Protein AF-A0A952EAA8-F1 (afdb_monomer_lite)

Sequence (149 aa):
MIDLTEEYLTTEPEELAKKLSEKEMSTQLRKFYDDFKVLERRLDTLPDKGQERETIFRTGILPLIKFSKSKVAYHYARALFPQIFKTEIDRQIDRVKTEKDFRNFMLYYQALIGFYKYYRTMKEAEQKSHRGRQHRYDNTHGYSRGGRR

Foldseek 3Di:
DDDQDPCLLAVVLLVLLLVFLVDDCLVVLVVLLVQLVVLVVVLVPDPPDDPVSFVCCQPPRLVSLLCVLVVLVVCVVVVSGDPSVSVVSNVLSVQDDGPVSSVSSSSSSVSNSVSNVVNNVVVVVVVVVVVVVVVVVVVVPPPPDDDDD

Secondary structure (DSSP, 8-state):
-----HHHHTHHHHHHHHHHTTS--HHHHHHHHHHHHHHHHHHHTS-SSSHHHHHHIIIIIHHHHHHHHHHHHHHHHTTSS-HHHHHHHHHHHHH--SHHHHHHHHHHHHHHHHHHHHHHHHHHHHHHHHHHHHHHHHHHHS--S----

Structure (mmCIF, N/CA/C/O backbone):
data_AF-A0A952EAA8-F1
#
_entry.id   AF-A0A952EAA8-F1
#
loop_
_atom_site.group_PDB
_atom_site.id
_atom_site.type_symbol
_atom_site.label_atom_id
_atom_site.label_alt_id
_atom_site.label_comp_id
_atom_site.label_asym_id
_atom_site.label_entity_id
_atom_site.label_seq_id
_atom_site.pdbx_PDB_ins_code
_atom_site.Cartn_x
_atom_site.Cartn_y
_atom_site.Cartn_z
_atom_site.occupancy
_atom_site.B_iso_or_equiv
_atom_site.auth_seq_id
_atom_site.auth_comp_id
_atom_site.auth_asym_id
_atom_site.auth_atom_id
_atom_site.pdbx_PDB_model_num
ATOM 1 N N . MET A 1 1 ? -9.304 -10.158 6.154 1.00 78.69 1 MET A N 1
ATOM 2 C CA . MET A 1 1 ? -8.170 -10.098 7.082 1.00 78.69 1 MET A CA 1
ATOM 3 C C . MET A 1 1 ? -6.930 -10.350 6.251 1.00 78.69 1 MET A C 1
ATOM 5 O O . MET A 1 1 ? -7.024 -11.067 5.254 1.00 78.69 1 MET A O 1
ATOM 9 N N . ILE A 1 2 ? -5.841 -9.666 6.558 1.00 90.56 2 ILE A N 1
ATOM 10 C CA . ILE A 1 2 ? -4.552 -9.838 5.902 1.00 90.56 2 ILE A CA 1
ATOM 11 C C . ILE A 1 2 ? -3.711 -10.687 6.842 1.00 90.56 2 ILE A C 1
ATOM 13 O O . ILE A 1 2 ? -3.254 -10.203 7.878 1.00 90.56 2 ILE A O 1
ATOM 17 N N . ASP A 1 3 ? -3.527 -11.949 6.481 1.00 90.12 3 ASP A N 1
ATOM 18 C CA . ASP A 1 3 ? -2.655 -12.850 7.218 1.00 90.12 3 ASP A CA 1
ATOM 19 C C . ASP A 1 3 ? -1.209 -12.621 6.794 1.00 90.12 3 ASP A C 1
ATOM 21 O O . ASP A 1 3 ? -0.904 -12.479 5.610 1.00 90.12 3 ASP A O 1
ATOM 25 N N . LEU A 1 4 ? -0.323 -12.531 7.784 1.00 92.62 4 LEU A N 1
ATOM 26 C CA . LEU A 1 4 ? 1.097 -12.334 7.543 1.00 92.62 4 LEU A CA 1
ATOM 27 C C . LEU A 1 4 ? 1.724 -13.691 7.226 1.00 92.62 4 LEU A C 1
ATOM 29 O O . LEU A 1 4 ? 2.056 -14.447 8.137 1.00 92.62 4 LEU A O 1
ATOM 33 N N . THR A 1 5 ? 1.841 -14.002 5.941 1.00 94.81 5 THR A N 1
ATOM 34 C CA . THR A 1 5 ? 2.532 -15.194 5.441 1.00 94.81 5 THR A CA 1
ATOM 35 C C . THR A 1 5 ? 3.814 -14.793 4.722 1.00 94.81 5 THR A C 1
ATOM 37 O O . THR A 1 5 ? 3.973 -13.645 4.301 1.00 94.81 5 THR A O 1
ATOM 40 N N . GLU A 1 6 ? 4.736 -15.742 4.577 1.00 93.25 6 GLU A N 1
ATOM 41 C CA . GLU A 1 6 ? 5.950 -15.539 3.785 1.00 93.25 6 GLU A CA 1
ATOM 42 C C . GLU A 1 6 ? 5.600 -15.131 2.350 1.00 93.25 6 GLU A C 1
ATOM 44 O O . GLU A 1 6 ? 6.057 -14.092 1.887 1.00 93.25 6 GLU A O 1
ATOM 49 N N . GLU A 1 7 ? 4.703 -15.878 1.702 1.00 94.56 7 GLU A N 1
ATOM 50 C CA . GLU A 1 7 ? 4.238 -15.623 0.333 1.00 94.56 7 GLU A CA 1
ATOM 51 C C . GLU A 1 7 ? 3.681 -14.203 0.148 1.00 94.56 7 GLU A C 1
ATOM 53 O O . GLU A 1 7 ? 3.972 -13.533 -0.847 1.00 94.56 7 GLU A O 1
ATOM 58 N N . TYR A 1 8 ? 2.931 -13.709 1.136 1.00 94.81 8 TYR A N 1
ATOM 59 C CA . TYR A 1 8 ? 2.373 -12.362 1.110 1.00 94.81 8 TYR A CA 1
ATOM 60 C C . TYR A 1 8 ? 3.462 -11.280 1.185 1.00 94.81 8 TYR A C 1
ATOM 62 O O . TYR A 1 8 ? 3.290 -10.202 0.626 1.00 94.81 8 TYR A O 1
ATOM 70 N N . LEU A 1 9 ? 4.596 -11.535 1.842 1.00 94.75 9 LEU A N 1
ATOM 71 C CA . LEU A 1 9 ? 5.696 -10.568 1.940 1.00 94.75 9 LEU A CA 1
ATOM 72 C C . LEU A 1 9 ? 6.769 -10.728 0.859 1.00 94.75 9 LEU A C 1
ATOM 74 O O . LEU A 1 9 ? 7.559 -9.804 0.661 1.00 94.75 9 LEU A O 1
ATOM 78 N N . THR A 1 10 ? 6.815 -11.866 0.168 1.00 94.62 10 THR A N 1
ATOM 79 C CA . THR A 1 10 ? 7.849 -12.175 -0.826 1.00 94.62 10 THR A CA 1
ATOM 80 C C . THR A 1 10 ? 7.253 -12.290 -2.227 1.00 94.62 10 THR A C 1
ATOM 82 O O . THR A 1 10 ? 7.378 -11.361 -3.023 1.00 94.62 10 THR A O 1
ATOM 85 N N . THR A 1 11 ? 6.556 -13.384 -2.523 1.00 95.56 11 THR A N 1
ATOM 86 C CA . THR A 1 11 ? 6.113 -13.753 -3.872 1.00 95.56 11 THR A CA 1
ATOM 87 C C . THR A 1 11 ? 5.084 -12.784 -4.452 1.00 95.56 11 THR A C 1
ATOM 89 O O . THR A 1 11 ? 5.256 -12.308 -5.574 1.00 95.56 11 THR A O 1
ATOM 92 N N . GLU A 1 12 ? 4.028 -12.446 -3.703 1.00 95.19 12 GLU A N 1
ATOM 93 C CA . GLU A 1 12 ? 2.979 -11.539 -4.193 1.00 95.19 12 GLU A CA 1
ATOM 94 C C . GLU A 1 12 ? 3.518 -10.148 -4.606 1.00 95.19 12 GLU A C 1
ATOM 96 O O . GLU A 1 12 ? 3.252 -9.713 -5.737 1.00 95.19 12 GLU A O 1
ATOM 101 N N . PRO A 1 13 ? 4.260 -9.415 -3.745 1.00 96.62 13 PRO A N 1
ATOM 102 C CA . PRO A 1 13 ? 4.783 -8.100 -4.108 1.00 96.62 13 PRO A CA 1
ATOM 103 C C . PRO A 1 13 ? 5.867 -8.176 -5.188 1.00 96.62 13 PRO A C 1
ATOM 105 O O . PRO A 1 13 ? 5.976 -7.251 -5.996 1.00 96.62 13 PRO A O 1
ATOM 108 N N . GLU A 1 14 ? 6.645 -9.260 -5.247 1.00 97.38 14 GLU A N 1
ATOM 109 C CA . GLU A 1 14 ? 7.660 -9.462 -6.280 1.00 97.38 14 GLU A CA 1
ATOM 110 C C . GLU A 1 14 ? 7.037 -9.627 -7.675 1.00 97.38 14 GLU A C 1
ATOM 112 O O . GLU A 1 14 ? 7.441 -8.953 -8.627 1.00 97.38 14 GLU A O 1
ATOM 117 N N . GLU A 1 15 ? 6.016 -10.474 -7.804 1.00 96.19 15 GLU A N 1
ATOM 118 C CA . GLU A 1 15 ? 5.321 -10.701 -9.075 1.00 96.19 15 GLU A CA 1
ATOM 119 C C . GLU A 1 15 ? 4.620 -9.439 -9.583 1.00 96.19 15 GLU A C 1
ATOM 121 O O . GLU A 1 15 ? 4.627 -9.141 -10.785 1.00 96.19 15 GLU A O 1
ATOM 126 N N . LEU A 1 16 ? 4.053 -8.642 -8.674 1.00 96.06 16 LEU A N 1
ATOM 127 C CA . LEU A 1 16 ? 3.528 -7.331 -9.031 1.00 96.06 16 LEU A CA 1
ATOM 128 C C . LEU A 1 16 ? 4.658 -6.395 -9.484 1.00 96.06 16 LEU A C 1
ATOM 130 O O . LEU A 1 16 ? 4.555 -5.783 -10.548 1.00 96.06 16 LEU A O 1
ATOM 134 N N . ALA A 1 17 ? 5.750 -6.303 -8.722 1.00 96.06 17 ALA A N 1
ATOM 135 C CA . ALA A 1 17 ? 6.896 -5.452 -9.036 1.00 96.06 17 ALA A CA 1
ATOM 136 C C . ALA A 1 17 ? 7.494 -5.739 -10.420 1.00 96.06 17 ALA A C 1
ATOM 138 O O . ALA A 1 17 ? 7.756 -4.795 -11.175 1.00 96.06 17 ALA A O 1
ATOM 139 N N . LYS A 1 18 ? 7.657 -7.018 -10.786 1.00 95.31 18 LYS A N 1
ATOM 140 C CA . LYS A 1 18 ? 8.113 -7.440 -12.121 1.00 95.31 18 LYS A CA 1
ATOM 141 C C . LYS A 1 18 ? 7.253 -6.815 -13.215 1.00 95.31 18 LYS A C 1
ATOM 143 O O . LYS A 1 18 ? 7.787 -6.162 -14.112 1.00 95.31 18 LYS A O 1
ATOM 148 N N . LYS A 1 19 ? 5.926 -6.928 -13.094 1.00 94.06 19 LYS A N 1
ATOM 149 C CA . LYS A 1 19 ? 4.958 -6.386 -14.065 1.00 94.06 19 LYS A CA 1
ATOM 150 C C . LYS A 1 19 ? 4.970 -4.856 -14.114 1.00 94.06 19 LYS A C 1
ATOM 152 O O . LYS A 1 19 ? 4.784 -4.273 -15.178 1.00 94.06 19 LYS A O 1
ATOM 157 N N . LEU A 1 20 ? 5.204 -4.193 -12.981 1.00 93.25 20 LEU A N 1
ATOM 158 C CA . LEU A 1 20 ? 5.254 -2.728 -12.906 1.00 93.25 20 LEU A CA 1
ATOM 159 C C . LEU A 1 20 ? 6.558 -2.132 -13.444 1.00 93.25 20 LEU A C 1
ATOM 161 O O . LEU A 1 20 ? 6.545 -1.005 -13.932 1.00 93.25 20 LEU A O 1
ATOM 165 N N . SER A 1 21 ? 7.665 -2.877 -13.391 1.00 91.62 21 SER A N 1
ATOM 166 C CA . SER A 1 21 ? 9.007 -2.394 -13.756 1.00 91.62 21 SER A CA 1
ATOM 167 C C . SER A 1 21 ? 9.153 -1.912 -15.211 1.00 91.62 21 SER A C 1
ATOM 169 O O . SER A 1 21 ? 10.133 -1.237 -15.540 1.00 91.62 21 SER A O 1
ATOM 171 N N . GLU A 1 22 ? 8.183 -2.225 -16.081 1.00 88.50 22 GLU A N 1
ATOM 172 C CA . GLU A 1 22 ? 8.113 -1.714 -17.458 1.00 88.50 22 GLU A CA 1
ATOM 173 C C . GLU A 1 22 ? 7.983 -0.189 -17.521 1.00 88.50 22 GLU A C 1
ATOM 175 O O . GLU A 1 22 ? 8.526 0.448 -18.426 1.00 88.50 22 GLU A O 1
ATOM 180 N N . LYS A 1 23 ? 7.290 0.417 -16.551 1.00 86.69 23 LYS A N 1
ATOM 181 C CA . LYS A 1 23 ? 6.997 1.850 -16.535 1.00 86.69 23 LYS A CA 1
ATOM 182 C C . LYS A 1 23 ? 7.647 2.517 -15.335 1.00 86.69 23 LYS A C 1
ATOM 184 O O . LYS A 1 23 ? 7.663 1.968 -14.241 1.00 86.69 23 LYS A O 1
ATOM 189 N N . GLU A 1 24 ? 8.132 3.740 -15.532 1.00 89.44 24 GLU A N 1
ATOM 190 C CA . GLU A 1 24 ? 8.714 4.507 -14.437 1.00 89.44 24 GLU A CA 1
ATOM 191 C C . GLU A 1 24 ? 7.634 4.990 -13.462 1.00 89.44 24 GLU A C 1
ATOM 193 O O . GLU A 1 24 ? 6.779 5.813 -13.790 1.00 89.44 24 GLU A O 1
ATOM 198 N N . MET A 1 25 ? 7.685 4.452 -12.248 1.00 89.25 25 MET A N 1
ATOM 199 C CA . MET A 1 25 ? 6.713 4.668 -11.182 1.00 89.25 25 MET A CA 1
ATOM 200 C C . MET A 1 25 ? 7.350 4.992 -9.825 1.00 89.25 25 MET A C 1
ATOM 202 O O . MET A 1 25 ? 6.610 5.170 -8.858 1.00 89.25 25 MET A O 1
ATOM 206 N N . SER A 1 26 ? 8.681 5.123 -9.719 1.00 89.94 26 SER A N 1
ATOM 207 C CA . SER A 1 26 ? 9.376 5.258 -8.423 1.00 89.94 26 SER A CA 1
ATOM 208 C C . SER A 1 26 ? 8.805 6.385 -7.557 1.00 89.94 26 SER A C 1
ATOM 210 O O . SER A 1 26 ? 8.534 6.199 -6.370 1.00 89.94 26 SER A O 1
ATOM 212 N N . THR A 1 27 ? 8.584 7.557 -8.157 1.00 90.69 27 THR A N 1
ATOM 213 C CA . THR A 1 27 ? 8.044 8.733 -7.459 1.00 90.69 27 THR A CA 1
ATOM 214 C C . THR A 1 27 ? 6.602 8.517 -7.008 1.00 90.69 27 THR A C 1
ATOM 216 O O . THR A 1 27 ? 6.236 8.929 -5.911 1.00 90.69 27 THR A O 1
ATOM 219 N N . GLN A 1 28 ? 5.785 7.849 -7.828 1.00 90.56 28 GLN A N 1
ATOM 220 C CA . GLN A 1 28 ? 4.381 7.593 -7.502 1.00 90.56 28 GLN A CA 1
ATOM 221 C C . GLN A 1 28 ? 4.269 6.575 -6.364 1.00 90.56 28 GLN A C 1
ATOM 223 O O . GLN A 1 28 ? 3.571 6.836 -5.388 1.00 90.56 28 GLN A O 1
ATOM 228 N N . LEU A 1 29 ? 5.009 5.462 -6.449 1.00 92.94 29 LEU A N 1
ATOM 229 C CA . LEU A 1 29 ? 5.022 4.421 -5.419 1.00 92.94 29 LEU A CA 1
ATOM 230 C C . LEU A 1 29 ? 5.422 4.984 -4.055 1.00 92.94 29 LEU A C 1
ATOM 232 O O . LEU A 1 29 ? 4.734 4.718 -3.071 1.00 92.94 29 LEU A O 1
ATOM 236 N N . ARG A 1 30 ? 6.482 5.803 -4.019 1.00 93.00 30 ARG A N 1
ATOM 237 C CA . ARG A 1 30 ? 6.938 6.471 -2.796 1.00 93.00 30 ARG A CA 1
ATOM 238 C C . ARG A 1 30 ? 5.887 7.428 -2.245 1.00 93.00 30 ARG A C 1
ATOM 240 O O . ARG A 1 30 ? 5.561 7.335 -1.073 1.00 93.00 30 ARG A O 1
ATOM 247 N N . LYS A 1 31 ? 5.308 8.288 -3.088 1.00 91.88 31 LYS A N 1
ATOM 248 C CA . LYS A 1 31 ? 4.293 9.260 -2.657 1.00 91.88 31 LYS A CA 1
ATOM 249 C C . LYS A 1 31 ? 3.097 8.585 -1.974 1.00 91.88 31 LYS A C 1
ATOM 251 O O . LYS A 1 31 ? 2.658 9.038 -0.925 1.00 91.88 31 LYS A O 1
ATOM 256 N N . PHE A 1 32 ? 2.577 7.501 -2.552 1.00 93.31 32 PHE A N 1
ATOM 257 C CA . PHE A 1 32 ? 1.475 6.749 -1.941 1.00 93.31 32 PHE A CA 1
ATOM 258 C C . PHE A 1 32 ? 1.888 6.064 -0.636 1.00 93.31 32 PHE A C 1
ATOM 260 O O . PHE A 1 32 ? 1.125 6.078 0.325 1.00 93.31 32 PHE A O 1
ATOM 267 N N . TYR A 1 33 ? 3.093 5.497 -0.580 1.00 96.00 33 TYR A N 1
ATOM 268 C CA . TYR A 1 33 ? 3.611 4.911 0.653 1.00 96.00 33 TYR A CA 1
ATOM 269 C C . TYR A 1 33 ? 3.756 5.946 1.769 1.00 96.00 33 TYR A C 1
ATOM 271 O O . TYR A 1 33 ? 3.345 5.680 2.894 1.00 96.00 33 TYR A O 1
ATOM 279 N N . ASP A 1 34 ? 4.271 7.135 1.457 1.00 96.00 34 ASP A N 1
ATOM 280 C CA . ASP A 1 34 ? 4.415 8.226 2.420 1.00 96.00 34 ASP A CA 1
ATOM 281 C C . ASP A 1 34 ? 3.049 8.668 2.969 1.00 96.00 34 ASP A C 1
ATOM 283 O O . ASP A 1 34 ? 2.908 8.851 4.180 1.00 96.00 34 ASP A O 1
ATOM 287 N N . ASP A 1 35 ? 2.019 8.744 2.117 1.00 95.12 35 ASP A N 1
ATOM 288 C CA . ASP A 1 35 ? 0.637 9.013 2.538 1.00 95.12 35 ASP A CA 1
ATOM 289 C C . ASP A 1 35 ? 0.142 7.974 3.565 1.00 95.12 35 ASP A C 1
ATOM 291 O O . ASP A 1 35 ? -0.430 8.341 4.595 1.00 95.12 35 ASP A O 1
ATOM 295 N N . PHE A 1 36 ? 0.384 6.678 3.332 1.00 96.88 36 PHE A N 1
ATOM 296 C CA . PHE A 1 36 ? 0.040 5.638 4.309 1.00 96.88 36 PHE A CA 1
ATOM 297 C C . PHE A 1 36 ? 0.927 5.697 5.557 1.00 96.88 36 PHE A C 1
ATOM 299 O O . PHE A 1 36 ? 0.441 5.485 6.667 1.00 96.88 36 PHE A O 1
ATOM 306 N N . LYS A 1 37 ? 2.206 6.057 5.414 1.00 96.81 37 LYS A N 1
ATOM 307 C CA . LYS A 1 37 ? 3.142 6.177 6.536 1.00 96.81 37 LYS A CA 1
ATOM 308 C C . LYS A 1 37 ? 2.743 7.291 7.499 1.00 96.81 37 LYS A C 1
ATOM 310 O O . LYS A 1 37 ? 2.942 7.152 8.702 1.00 96.81 37 LYS A O 1
ATOM 315 N N . VAL A 1 38 ? 2.141 8.374 7.006 1.00 96.94 38 VAL A N 1
ATOM 316 C CA . VAL A 1 38 ? 1.548 9.418 7.861 1.00 96.94 38 VAL A CA 1
ATOM 317 C C . VAL A 1 38 ? 0.412 8.850 8.717 1.00 96.94 38 VAL A C 1
ATOM 319 O O . VAL A 1 38 ? 0.348 9.135 9.913 1.00 96.94 38 VAL A O 1
ATOM 322 N N . LEU A 1 39 ? -0.456 8.013 8.139 1.00 96.19 39 LEU A N 1
ATOM 323 C CA . LEU A 1 39 ? -1.536 7.352 8.880 1.00 96.19 39 LEU A CA 1
ATOM 324 C C . LEU A 1 39 ? -0.992 6.352 9.906 1.00 96.19 39 LEU A C 1
ATOM 326 O O . LEU A 1 39 ? -1.501 6.283 11.022 1.00 96.19 39 LEU A O 1
ATOM 330 N N . GLU A 1 40 ? 0.067 5.624 9.553 1.00 95.81 40 GLU A N 1
ATOM 331 C CA . GLU A 1 40 ? 0.749 4.713 10.471 1.00 95.81 40 GLU A CA 1
ATOM 332 C C . GLU A 1 40 ? 1.394 5.457 11.647 1.00 95.81 40 GLU A C 1
ATOM 334 O O . GLU A 1 40 ? 1.198 5.076 12.795 1.00 95.81 40 GLU A O 1
ATOM 339 N N . ARG A 1 41 ? 2.069 6.584 11.402 1.00 95.06 41 ARG A N 1
ATOM 340 C CA . ARG A 1 41 ? 2.619 7.417 12.484 1.00 95.06 41 ARG A CA 1
ATOM 341 C C . ARG A 1 41 ? 1.528 7.948 13.408 1.00 95.06 41 ARG A C 1
ATOM 343 O O . ARG A 1 41 ? 1.706 7.977 14.617 1.00 95.06 41 ARG A O 1
ATOM 350 N N . ARG A 1 42 ? 0.377 8.348 12.858 1.00 93.19 42 ARG A N 1
ATOM 351 C CA . ARG A 1 42 ? -0.775 8.776 13.667 1.00 93.19 42 ARG A CA 1
ATOM 352 C C . ARG A 1 42 ? -1.293 7.641 14.554 1.00 93.19 42 ARG A C 1
ATOM 354 O O . ARG A 1 42 ? -1.690 7.887 15.686 1.00 93.19 42 ARG A O 1
ATOM 361 N N . LEU A 1 43 ? -1.264 6.409 14.063 1.00 92.19 43 LEU A N 1
ATOM 362 C CA . LEU A 1 43 ? -1.611 5.225 14.842 1.00 92.19 43 LEU A CA 1
ATOM 363 C C . LEU A 1 43 ? -0.586 4.945 15.959 1.00 92.19 43 LEU A C 1
ATOM 365 O O . LEU A 1 43 ? -0.979 4.552 17.055 1.00 92.19 43 LEU A O 1
ATOM 369 N N . ASP A 1 44 ? 0.703 5.184 15.707 1.00 90.88 44 ASP A N 1
ATOM 370 C CA . ASP A 1 44 ? 1.772 5.056 16.711 1.00 90.88 44 ASP A CA 1
ATOM 371 C C . ASP A 1 44 ? 1.629 6.063 17.865 1.00 90.88 44 ASP A C 1
ATOM 373 O O . ASP A 1 44 ? 2.072 5.785 18.972 1.00 90.88 44 ASP A O 1
ATOM 377 N N . THR A 1 45 ? 0.983 7.214 17.638 1.00 90.81 45 THR A N 1
ATOM 378 C CA . THR A 1 45 ? 0.730 8.212 18.700 1.00 90.81 45 THR A CA 1
ATOM 379 C C . THR A 1 45 ? -0.445 7.882 19.622 1.00 90.81 45 THR A C 1
ATOM 381 O O . THR A 1 45 ? -0.669 8.595 20.599 1.00 90.81 45 THR A O 1
ATOM 384 N N . LEU A 1 46 ? -1.228 6.844 19.313 1.00 88.00 46 LEU A N 1
ATOM 385 C CA . LEU A 1 46 ? -2.359 6.440 20.148 1.00 88.00 46 LEU A 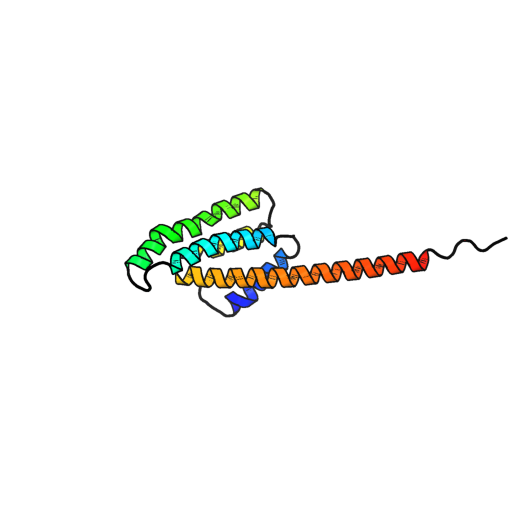CA 1
ATOM 386 C C . LEU A 1 46 ? -1.881 5.645 21.373 1.00 88.00 46 LEU A C 1
ATOM 388 O O . LEU A 1 46 ? -0.858 4.967 21.277 1.00 88.00 46 LEU A O 1
ATOM 392 N N . PRO A 1 47 ? -2.650 5.636 22.482 1.00 85.25 47 PRO A N 1
ATOM 393 C CA . PRO A 1 47 ? -2.356 4.801 23.646 1.00 85.25 47 PRO A CA 1
ATOM 394 C C . PRO A 1 47 ? -2.117 3.337 23.260 1.00 85.25 47 PRO A C 1
ATOM 396 O O . PRO A 1 47 ? -2.766 2.821 22.343 1.00 85.25 47 PRO A O 1
ATOM 399 N N . ASP A 1 48 ? -1.206 2.662 23.964 1.00 75.50 48 ASP A N 1
ATOM 400 C CA . ASP A 1 48 ? -0.683 1.349 23.562 1.00 75.50 48 ASP A CA 1
ATOM 401 C C . ASP A 1 48 ? -1.772 0.289 23.368 1.00 75.50 48 ASP A C 1
ATOM 403 O O . ASP A 1 48 ? -1.681 -0.531 22.453 1.00 75.50 48 ASP A O 1
ATOM 407 N N . LYS A 1 49 ? -2.810 0.280 24.217 1.00 76.38 49 LYS A N 1
ATOM 408 C CA . LYS A 1 49 ? -3.893 -0.714 24.174 1.00 76.38 49 LYS A CA 1
ATOM 409 C C . LYS A 1 49 ? -5.198 -0.139 24.715 1.00 76.38 49 LYS A C 1
ATOM 411 O O . LYS A 1 49 ? -5.191 0.705 25.603 1.00 76.38 49 LYS A O 1
ATOM 416 N N . GLY A 1 50 ? -6.318 -0.655 24.213 1.00 82.12 50 GLY A N 1
ATOM 417 C CA . GLY A 1 50 ? -7.647 -0.383 24.757 1.00 82.12 50 GLY A CA 1
ATOM 418 C C . GLY A 1 50 ? -8.723 -0.232 23.688 1.00 82.12 50 GLY A C 1
ATOM 419 O O . GLY A 1 50 ? -8.441 -0.049 22.504 1.00 82.12 50 GLY A O 1
ATOM 420 N N . GLN A 1 51 ? -9.977 -0.275 24.132 1.00 83.81 51 GLN A N 1
ATOM 421 C CA . GLN A 1 51 ? -11.155 -0.125 23.274 1.00 83.81 51 GLN A CA 1
ATOM 422 C C . GLN A 1 51 ? -11.230 1.265 22.617 1.00 83.81 51 GLN A C 1
ATOM 424 O O . GLN A 1 51 ? -11.773 1.422 21.522 1.00 83.81 51 GLN A O 1
ATOM 429 N N . GLU A 1 52 ? -10.617 2.267 23.248 1.00 86.62 52 GLU A N 1
ATOM 430 C CA . GLU A 1 52 ? -10.439 3.607 22.692 1.00 86.62 52 GLU A CA 1
ATOM 431 C C . GLU A 1 52 ? -9.535 3.598 21.448 1.00 86.62 52 GLU A C 1
ATOM 433 O O . GLU A 1 52 ? -9.913 4.157 20.419 1.00 86.62 52 GLU A O 1
ATOM 438 N N . ARG A 1 53 ? -8.398 2.885 21.485 1.00 90.00 53 ARG A N 1
ATOM 439 C CA . ARG A 1 53 ? -7.477 2.748 20.341 1.00 90.00 53 ARG A CA 1
ATOM 440 C C . ARG A 1 53 ? -8.180 2.131 19.133 1.00 90.00 53 ARG A C 1
ATOM 442 O O . ARG A 1 53 ? -8.101 2.666 18.028 1.00 90.00 53 ARG A O 1
ATOM 449 N N . GLU A 1 54 ? -8.904 1.034 19.349 1.00 89.94 54 GLU A N 1
ATOM 450 C CA . GLU A 1 54 ? -9.673 0.370 18.292 1.00 89.94 54 GLU A CA 1
ATOM 451 C C . GLU A 1 54 ? -10.765 1.289 17.727 1.00 89.94 54 GLU A C 1
ATOM 453 O O . GLU A 1 54 ? -10.956 1.365 16.510 1.00 89.94 54 GLU A O 1
ATOM 458 N N . THR A 1 55 ? -11.445 2.039 18.597 1.00 92.00 55 THR A N 1
ATOM 459 C CA . THR A 1 55 ? -12.470 3.004 18.188 1.00 92.00 55 THR A CA 1
ATOM 460 C C . THR A 1 55 ? -11.871 4.107 17.321 1.00 92.00 55 THR A C 1
ATOM 462 O O . THR A 1 55 ? -12.384 4.346 16.229 1.00 92.00 55 THR A O 1
ATOM 465 N N . ILE A 1 56 ? -10.762 4.722 17.744 1.00 92.12 56 ILE A N 1
ATOM 466 C CA . ILE A 1 56 ? -10.066 5.770 16.982 1.00 92.12 56 ILE A CA 1
ATOM 467 C C . ILE A 1 56 ? -9.560 5.230 15.642 1.00 92.12 56 ILE A C 1
ATOM 469 O O . ILE A 1 56 ? -9.699 5.900 14.615 1.00 92.12 56 ILE A O 1
ATOM 473 N N . PHE A 1 57 ? -9.008 4.014 15.613 1.00 94.62 57 PHE A N 1
ATOM 474 C CA . PHE A 1 57 ? -8.621 3.383 14.356 1.00 94.62 57 PHE A CA 1
ATOM 475 C C . PHE A 1 57 ? -9.833 3.246 13.427 1.00 94.62 57 PHE A C 1
ATOM 477 O O . PHE A 1 57 ? -9.787 3.715 12.290 1.00 94.62 57 PHE A O 1
ATOM 484 N N . ARG A 1 58 ? -10.937 2.668 13.913 1.00 95.12 58 ARG A N 1
ATOM 485 C CA . ARG A 1 58 ? -12.132 2.385 13.108 1.00 95.12 58 ARG A CA 1
ATOM 486 C C . ARG A 1 58 ? -12.830 3.646 12.598 1.00 95.12 58 ARG A C 1
ATOM 488 O O . ARG A 1 58 ? -13.306 3.639 11.467 1.00 95.12 58 ARG A O 1
ATOM 495 N N . THR A 1 59 ? -12.918 4.702 13.405 1.00 94.19 59 THR A N 1
ATOM 496 C CA . THR A 1 59 ? -13.664 5.926 13.052 1.00 94.19 59 THR A CA 1
ATOM 497 C C . THR A 1 59 ? -12.788 7.019 12.444 1.00 94.19 59 THR A C 1
ATOM 499 O O . THR A 1 59 ? -13.296 7.843 11.688 1.00 94.19 59 THR A O 1
ATOM 502 N N . GLY A 1 60 ? -11.484 7.031 12.732 1.00 93.44 60 GLY A N 1
ATOM 503 C CA . GLY A 1 60 ? -10.576 8.108 12.334 1.00 93.44 60 GLY A CA 1
ATOM 504 C C . GLY A 1 60 ? -9.522 7.720 11.300 1.00 93.44 60 GLY A C 1
ATOM 505 O O . GLY A 1 60 ? -9.207 8.530 10.431 1.00 93.44 60 GLY A O 1
ATOM 506 N N . ILE A 1 61 ? -8.963 6.507 11.366 1.00 95.75 61 ILE A N 1
ATOM 507 C CA . ILE A 1 61 ? -7.837 6.093 10.506 1.00 95.75 61 ILE A CA 1
ATOM 508 C C . ILE A 1 61 ? -8.313 5.218 9.346 1.00 95.75 61 ILE A C 1
ATOM 510 O O . ILE A 1 61 ? -7.978 5.487 8.193 1.00 95.75 61 ILE A O 1
ATOM 514 N N . LEU A 1 62 ? -9.133 4.204 9.621 1.00 96.88 62 LEU A N 1
ATOM 515 C CA . LEU A 1 62 ? -9.647 3.276 8.618 1.00 96.88 62 LEU A CA 1
ATOM 516 C C . LEU A 1 62 ? -10.385 3.992 7.471 1.00 96.88 62 LEU A C 1
ATOM 518 O O . LEU A 1 62 ? -10.092 3.671 6.318 1.00 96.88 62 LEU A O 1
ATOM 522 N N . PRO A 1 63 ? -11.253 4.999 7.709 1.00 97.56 63 PRO A N 1
ATOM 523 C CA . PRO A 1 63 ? -11.880 5.741 6.618 1.00 97.56 63 PRO A CA 1
ATOM 524 C C . PRO A 1 63 ? -10.864 6.475 5.739 1.00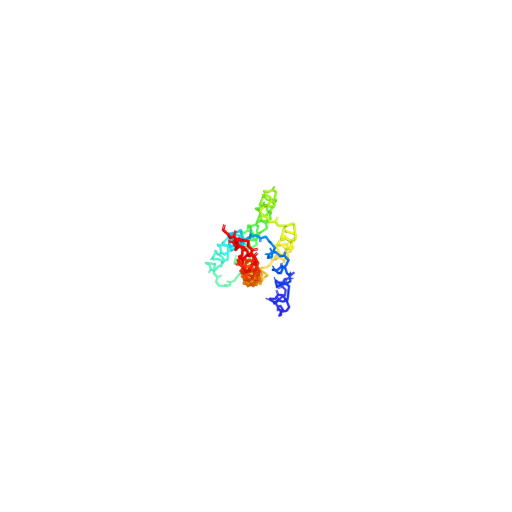 97.56 63 PRO A C 1
ATOM 526 O O . PRO A 1 63 ? -11.036 6.513 4.525 1.00 97.56 63 PRO A O 1
ATOM 529 N N . LEU A 1 64 ? -9.777 6.999 6.319 1.00 97.38 64 LEU A N 1
ATOM 530 C CA . LEU A 1 64 ? -8.709 7.664 5.565 1.00 97.38 64 LEU A CA 1
ATOM 531 C C . LEU A 1 64 ? -7.907 6.671 4.716 1.00 97.38 64 LEU A C 1
ATOM 533 O O . LEU A 1 64 ? -7.573 6.980 3.575 1.00 97.38 64 LEU A O 1
ATOM 537 N N . ILE A 1 65 ? -7.666 5.459 5.229 1.00 96.88 65 ILE A N 1
ATOM 538 C CA . ILE A 1 65 ? -7.058 4.369 4.452 1.00 96.88 65 ILE A CA 1
ATOM 539 C C . ILE A 1 65 ? -7.953 4.021 3.254 1.00 96.88 65 ILE A C 1
ATOM 541 O O . ILE A 1 65 ? -7.468 3.944 2.127 1.00 96.88 65 ILE A O 1
ATOM 545 N N . LYS A 1 66 ? -9.268 3.859 3.467 1.00 97.19 66 LYS A N 1
ATOM 546 C CA . LYS A 1 66 ? -10.226 3.591 2.378 1.00 97.19 66 LYS A CA 1
ATOM 547 C C . LYS A 1 66 ? -10.313 4.757 1.393 1.00 97.19 66 LYS A C 1
ATOM 549 O O . LYS A 1 66 ? -10.385 4.539 0.185 1.00 97.19 66 LYS A O 1
ATOM 554 N N . PHE A 1 67 ? -10.252 5.990 1.890 1.00 96.31 67 PHE A N 1
ATOM 555 C CA . PHE A 1 67 ? -10.269 7.198 1.072 1.00 96.31 67 PHE A CA 1
ATOM 556 C C . PHE A 1 67 ? -9.085 7.265 0.101 1.00 96.31 67 PHE A C 1
ATOM 558 O O . PHE A 1 67 ? -9.243 7.813 -0.992 1.00 96.31 67 PHE A O 1
ATOM 565 N N . SER A 1 68 ? -7.937 6.652 0.416 1.00 95.69 68 SER A N 1
ATOM 566 C CA . SER A 1 68 ? -6.792 6.577 -0.502 1.00 95.69 68 SER A CA 1
ATOM 567 C C . SER A 1 68 ? -7.141 5.972 -1.869 1.00 95.69 68 SER A C 1
ATOM 569 O O . SER A 1 68 ? -6.508 6.348 -2.855 1.00 95.69 68 SER A O 1
ATOM 571 N N . LYS A 1 69 ? -8.194 5.145 -1.988 1.00 95.06 69 LYS A N 1
ATOM 572 C CA . LYS A 1 69 ? -8.704 4.661 -3.290 1.00 95.06 69 LYS A CA 1
ATOM 573 C C . LYS A 1 69 ? -9.083 5.803 -4.237 1.00 95.06 69 LYS A C 1
ATOM 575 O O . LYS A 1 69 ? -8.863 5.702 -5.440 1.00 95.06 69 LYS A O 1
ATOM 580 N N . SER A 1 70 ? -9.596 6.921 -3.714 1.00 95.75 70 SER A N 1
ATOM 581 C CA . SER A 1 70 ? -9.913 8.106 -4.527 1.00 95.75 70 SER A CA 1
ATOM 582 C C . SER A 1 70 ? -8.654 8.723 -5.148 1.00 95.75 70 SER A C 1
ATOM 584 O O . SER A 1 70 ? -8.637 9.052 -6.335 1.00 95.75 70 SER A O 1
ATOM 586 N N . LYS A 1 71 ? -7.559 8.797 -4.380 1.00 92.25 71 LYS A N 1
ATOM 587 C CA . LYS A 1 71 ? -6.256 9.272 -4.859 1.00 92.25 71 LYS A CA 1
ATOM 588 C C . LYS A 1 71 ? -5.682 8.321 -5.907 1.00 92.25 71 LYS A C 1
ATOM 590 O O . LYS A 1 71 ? -5.195 8.774 -6.941 1.00 92.25 71 LYS A O 1
ATOM 595 N N . VAL A 1 72 ? -5.775 7.010 -5.678 1.00 92.50 72 VAL A N 1
ATOM 596 C CA . VAL A 1 72 ? -5.365 5.995 -6.660 1.00 92.50 72 VAL A CA 1
ATOM 597 C C . VAL A 1 72 ? -6.174 6.169 -7.955 1.00 92.50 72 VAL A C 1
ATOM 599 O O . VAL A 1 72 ? -5.593 6.297 -9.031 1.00 92.50 72 VAL A O 1
ATOM 602 N N . ALA A 1 73 ? -7.500 6.282 -7.881 1.00 93.25 73 ALA A N 1
ATOM 603 C CA . ALA A 1 73 ? -8.342 6.504 -9.058 1.00 93.25 73 ALA A CA 1
ATOM 604 C C . ALA A 1 73 ? -7.955 7.776 -9.837 1.00 93.25 73 ALA A C 1
ATOM 606 O O . ALA A 1 73 ? -7.841 7.733 -11.062 1.00 93.25 73 ALA A O 1
ATOM 607 N N . TYR A 1 74 ? -7.675 8.880 -9.140 1.00 91.19 74 TYR A N 1
ATOM 608 C CA . TYR A 1 74 ? -7.238 10.130 -9.766 1.00 91.19 74 TYR A CA 1
ATOM 609 C C . TYR A 1 74 ? -5.902 9.983 -10.512 1.00 91.19 74 TYR A C 1
ATOM 611 O O . T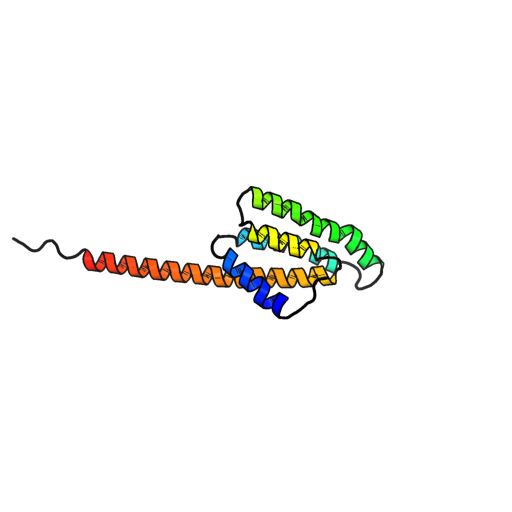YR A 1 74 ? -5.767 10.401 -11.662 1.00 91.19 74 TYR A O 1
ATOM 619 N N . HIS A 1 75 ? -4.904 9.359 -9.885 1.00 88.81 75 HIS A N 1
ATOM 620 C CA . HIS A 1 75 ? -3.602 9.151 -10.518 1.00 88.81 75 HIS A CA 1
ATOM 621 C C . HIS A 1 75 ? -3.673 8.156 -11.693 1.00 88.81 75 HIS A C 1
ATOM 623 O O . HIS A 1 75 ? -2.975 8.347 -12.694 1.00 88.81 75 HIS A O 1
ATOM 629 N N . TYR A 1 76 ? -4.542 7.143 -11.610 1.00 89.94 76 TYR A N 1
ATOM 630 C CA . TYR A 1 76 ? -4.827 6.236 -12.722 1.00 89.94 76 TYR A CA 1
ATOM 631 C C . TYR A 1 76 ? -5.426 6.978 -13.921 1.00 89.94 76 TYR A C 1
ATOM 633 O O . TYR A 1 76 ? -4.937 6.823 -15.037 1.00 89.94 76 TYR A O 1
ATOM 641 N N . ALA A 1 77 ? -6.425 7.837 -13.688 1.00 90.44 77 ALA A N 1
ATOM 642 C CA . ALA A 1 77 ? -7.057 8.638 -14.739 1.00 90.44 77 ALA A CA 1
ATOM 643 C C . ALA A 1 77 ? -6.057 9.561 -15.459 1.00 90.44 77 ALA A C 1
ATOM 645 O O . ALA A 1 77 ? -6.205 9.846 -16.642 1.00 90.44 77 ALA A O 1
ATOM 646 N N . ARG A 1 78 ? -4.986 9.976 -14.769 1.00 88.44 78 ARG A N 1
ATOM 647 C CA . ARG A 1 78 ? -3.865 10.739 -15.346 1.00 88.44 78 ARG A CA 1
ATOM 648 C C . ARG A 1 78 ? -2.814 9.875 -16.054 1.00 88.44 78 ARG A C 1
ATOM 650 O O . ARG A 1 78 ? -1.732 10.372 -16.360 1.00 88.44 78 ARG A O 1
ATOM 657 N N . ALA A 1 79 ? -3.095 8.591 -16.270 1.00 81.69 79 ALA A N 1
ATOM 658 C CA . ALA A 1 79 ? -2.196 7.612 -16.872 1.00 81.69 79 ALA A CA 1
ATOM 659 C C . ALA A 1 79 ? -0.815 7.532 -16.188 1.00 81.69 79 ALA A C 1
ATOM 661 O O . ALA A 1 79 ? 0.181 7.192 -16.830 1.00 81.69 79 ALA A O 1
ATOM 662 N N . LEU A 1 80 ? -0.724 7.821 -14.883 1.00 80.69 80 LEU A N 1
ATOM 663 C CA . LEU A 1 80 ? 0.553 7.820 -14.154 1.00 80.69 80 LEU A CA 1
ATOM 664 C C . LEU A 1 80 ? 1.039 6.410 -13.795 1.00 80.69 80 LEU A C 1
ATOM 666 O O . LEU A 1 80 ? 2.228 6.214 -13.562 1.00 80.69 80 LEU A O 1
ATOM 670 N N . PHE A 1 81 ? 0.151 5.416 -13.796 1.00 83.94 81 PHE A N 1
ATOM 671 C CA . PHE A 1 81 ? 0.476 4.021 -13.503 1.00 83.94 81 PHE A CA 1
ATOM 672 C C . PHE A 1 81 ? -0.471 3.049 -14.226 1.00 83.94 81 PHE A C 1
ATOM 674 O O . PHE A 1 81 ? -1.534 3.471 -14.684 1.00 83.94 81 PHE A O 1
ATOM 681 N N . PRO A 1 82 ? -0.096 1.766 -14.384 1.00 89.38 82 PRO A N 1
ATOM 682 C CA . PRO A 1 82 ? -0.909 0.785 -15.092 1.00 89.38 82 PRO A CA 1
ATOM 683 C C . PRO A 1 82 ? -2.109 0.319 -14.255 1.00 89.38 82 PRO A C 1
ATOM 685 O O . PRO A 1 82 ? -2.083 0.350 -13.024 1.00 89.38 82 PRO A O 1
ATOM 688 N N . GLN A 1 83 ? -3.146 -0.183 -14.933 1.00 92.00 83 GLN A N 1
ATOM 689 C CA . GLN A 1 83 ? -4.372 -0.695 -14.301 1.00 92.00 83 GLN A CA 1
ATOM 690 C C . GLN A 1 83 ? -4.088 -1.794 -13.268 1.00 92.00 83 GLN A C 1
ATOM 692 O O . GLN A 1 83 ? -4.754 -1.847 -12.238 1.00 92.00 83 GLN A O 1
ATOM 697 N N . ILE A 1 84 ? -3.077 -2.637 -13.503 1.00 93.19 84 ILE A N 1
ATOM 698 C CA . ILE A 1 84 ? -2.711 -3.708 -12.569 1.00 93.19 84 ILE A CA 1
ATOM 699 C C . ILE A 1 84 ? -2.321 -3.167 -11.185 1.00 93.19 84 ILE A C 1
ATOM 701 O O . ILE A 1 84 ? -2.734 -3.734 -10.180 1.00 93.19 84 ILE A O 1
ATOM 705 N N . PHE A 1 85 ? -1.621 -2.026 -11.120 1.00 93.19 85 PHE A N 1
ATOM 706 C CA . PHE A 1 85 ? -1.303 -1.374 -9.848 1.00 93.19 85 PHE A CA 1
ATOM 707 C C . PHE A 1 85 ? -2.568 -0.878 -9.147 1.00 93.19 85 PHE A C 1
ATOM 709 O O . PHE A 1 85 ? -2.741 -1.120 -7.957 1.00 93.19 85 PHE A O 1
ATOM 716 N N . LYS A 1 86 ? -3.472 -0.221 -9.892 1.00 94.25 86 LYS A N 1
ATOM 717 C CA . LYS A 1 86 ? -4.752 0.259 -9.353 1.00 94.25 86 LYS A CA 1
ATOM 718 C C . LYS A 1 86 ? -5.528 -0.881 -8.701 1.00 94.25 86 LYS A C 1
ATOM 720 O O . LYS A 1 86 ? -5.923 -0.769 -7.547 1.00 94.25 86 LYS A O 1
ATOM 725 N N . THR A 1 87 ? -5.762 -1.946 -9.466 1.00 95.69 87 THR A N 1
ATOM 726 C CA . THR A 1 87 ? -6.565 -3.089 -9.026 1.00 95.69 87 THR A CA 1
ATOM 727 C C . THR A 1 87 ? -5.966 -3.727 -7.780 1.00 95.69 87 THR A C 1
ATOM 729 O O . THR A 1 87 ? -6.698 -4.023 -6.840 1.00 95.69 87 THR A O 1
ATOM 732 N N . GLU A 1 88 ? -4.646 -3.899 -7.751 1.00 95.38 88 GLU A N 1
ATOM 733 C CA . GLU A 1 88 ? -3.979 -4.561 -6.636 1.00 95.38 88 GLU A CA 1
ATOM 734 C C . GLU A 1 88 ? -3.972 -3.701 -5.368 1.00 95.38 88 GLU A C 1
ATOM 736 O O . GLU A 1 88 ? -4.324 -4.185 -4.295 1.00 95.38 88 GLU A O 1
ATOM 741 N N . ILE A 1 89 ? -3.679 -2.403 -5.475 1.00 94.94 89 ILE A N 1
ATOM 742 C CA . ILE A 1 89 ? -3.743 -1.503 -4.317 1.00 94.94 89 ILE A CA 1
ATOM 743 C C . ILE A 1 89 ? -5.174 -1.354 -3.797 1.00 94.94 89 ILE A C 1
ATOM 745 O O . ILE A 1 89 ? -5.375 -1.400 -2.584 1.00 94.94 89 ILE A O 1
ATOM 749 N N . ASP A 1 90 ? -6.174 -1.242 -4.674 1.00 95.94 90 ASP A N 1
ATOM 750 C CA . ASP A 1 90 ? -7.580 -1.219 -4.256 1.00 95.94 90 ASP A CA 1
ATOM 751 C C . ASP A 1 90 ? -7.949 -2.509 -3.501 1.00 95.94 90 ASP A C 1
ATOM 753 O O . ASP A 1 90 ? -8.558 -2.434 -2.431 1.00 95.94 90 ASP A O 1
ATOM 757 N N . ARG A 1 91 ? -7.514 -3.679 -4.002 1.00 96.50 91 ARG A N 1
ATOM 758 C CA . ARG A 1 91 ? -7.702 -4.986 -3.348 1.00 96.50 91 ARG A CA 1
ATOM 759 C C . ARG A 1 91 ? -7.086 -5.003 -1.950 1.00 96.50 91 ARG A C 1
ATOM 761 O O . ARG A 1 91 ? -7.754 -5.411 -0.999 1.00 96.50 91 ARG A O 1
ATOM 768 N N . GLN A 1 92 ? -5.838 -4.559 -1.804 1.00 96.56 92 GLN A N 1
ATOM 769 C CA . GLN A 1 92 ? -5.169 -4.532 -0.501 1.00 96.56 92 GLN A CA 1
ATOM 770 C C . GLN A 1 92 ? -5.849 -3.559 0.466 1.00 96.56 92 GLN A C 1
ATOM 772 O O . GLN A 1 92 ? -6.143 -3.936 1.601 1.00 96.56 92 GLN A O 1
ATOM 777 N N . ILE A 1 93 ? -6.198 -2.350 0.009 1.00 96.56 93 ILE A N 1
ATOM 778 C CA . ILE A 1 93 ? -6.938 -1.373 0.817 1.00 96.56 93 ILE A CA 1
ATOM 779 C C . ILE A 1 93 ? -8.262 -1.971 1.296 1.00 96.56 93 ILE A C 1
ATOM 781 O O . ILE A 1 93 ? -8.600 -1.828 2.470 1.00 96.56 93 ILE A O 1
ATOM 785 N N . ASP A 1 94 ? -9.008 -2.670 0.437 1.00 96.75 94 ASP A N 1
ATOM 786 C CA . ASP A 1 94 ? -10.294 -3.278 0.791 1.00 96.75 94 ASP A CA 1
ATOM 787 C C . ASP A 1 94 ? -10.157 -4.378 1.857 1.00 96.75 94 ASP A C 1
ATOM 789 O O . ASP A 1 94 ? -11.015 -4.480 2.741 1.00 96.75 94 ASP A O 1
ATOM 793 N N . ARG A 1 95 ? -9.048 -5.129 1.851 1.00 96.69 95 ARG A N 1
ATOM 794 C CA . ARG A 1 95 ? -8.749 -6.177 2.844 1.00 96.69 95 ARG A CA 1
ATOM 795 C C . ARG A 1 95 ? -8.420 -5.639 4.238 1.00 96.69 95 ARG A C 1
ATOM 797 O O . ARG A 1 95 ? -8.611 -6.387 5.200 1.00 96.69 95 ARG A O 1
ATOM 804 N N . VAL A 1 96 ? -7.980 -4.382 4.359 1.00 97.38 96 VAL A N 1
ATOM 805 C CA . VAL A 1 96 ? -7.695 -3.740 5.654 1.00 97.38 96 VAL A CA 1
ATOM 806 C C . VAL A 1 96 ? -8.992 -3.544 6.440 1.00 97.38 96 VAL A C 1
ATOM 808 O O . VAL A 1 96 ? -9.871 -2.787 6.018 1.00 97.38 96 VAL A O 1
ATOM 811 N N . LYS A 1 97 ? -9.123 -4.229 7.579 1.00 95.38 97 LYS A N 1
ATOM 812 C CA . LYS A 1 97 ? -10.268 -4.109 8.500 1.00 95.38 97 LYS A CA 1
ATOM 813 C C . LYS A 1 97 ? -9.833 -3.767 9.922 1.00 95.38 97 LYS A C 1
ATOM 815 O O . LYS A 1 97 ? -10.574 -3.108 10.642 1.00 95.38 97 LYS A O 1
ATOM 820 N N . THR A 1 98 ? -8.638 -4.197 10.304 1.00 95.31 98 THR A N 1
ATOM 821 C CA . THR A 1 98 ? -8.057 -4.021 11.636 1.00 95.31 98 THR A CA 1
ATOM 822 C C . THR A 1 98 ? -6.728 -3.278 11.563 1.00 95.31 98 THR A C 1
ATOM 824 O O . THR A 1 98 ? -6.121 -3.156 10.497 1.00 95.31 98 THR A O 1
ATOM 827 N N . GLU A 1 99 ? -6.249 -2.816 12.717 1.00 94.31 99 GLU A N 1
ATOM 828 C CA . GLU A 1 99 ? -4.913 -2.236 12.839 1.00 94.31 99 GLU A CA 1
ATOM 829 C C . GLU A 1 99 ? -3.829 -3.205 12.345 1.00 94.31 99 GLU A C 1
ATOM 831 O O . GLU A 1 99 ? -2.946 -2.826 11.576 1.00 94.31 99 GLU A O 1
ATOM 836 N N . LYS A 1 100 ? -3.937 -4.479 12.742 1.00 94.56 100 LYS A N 1
ATOM 837 C CA . LYS A 1 100 ? -3.023 -5.544 12.322 1.00 94.56 100 LYS A CA 1
ATOM 838 C C . LYS A 1 100 ? -3.008 -5.698 10.802 1.00 94.56 100 LYS A C 1
ATOM 840 O O . LYS A 1 100 ? -1.932 -5.785 10.217 1.00 94.56 100 LYS A O 1
ATOM 845 N N . ASP A 1 101 ? -4.176 -5.668 10.157 1.00 96.81 101 ASP A N 1
ATOM 846 C CA . ASP A 1 101 ? -4.243 -5.727 8.694 1.00 96.81 101 ASP A CA 1
ATOM 847 C C . ASP A 1 101 ? -3.500 -4.546 8.061 1.00 96.81 101 ASP A C 1
ATOM 849 O O . ASP A 1 101 ? -2.785 -4.722 7.079 1.00 96.81 101 ASP A O 1
ATOM 853 N N . PHE A 1 102 ? -3.646 -3.343 8.627 1.00 97.00 102 PHE A N 1
ATOM 854 C CA . PHE A 1 102 ? -2.969 -2.159 8.109 1.00 97.00 102 PHE A CA 1
ATOM 855 C C . PHE A 1 102 ? -1.444 -2.266 8.233 1.00 97.00 102 PHE A C 1
ATOM 857 O O . PHE A 1 102 ? -0.739 -1.977 7.269 1.00 97.00 102 PHE A O 1
ATOM 864 N N . ARG A 1 103 ? -0.925 -2.757 9.366 1.00 96.19 103 ARG A N 1
ATOM 865 C CA . ARG A 1 103 ? 0.515 -3.029 9.539 1.00 96.19 103 ARG A CA 1
ATOM 866 C C . ARG A 1 103 ? 1.024 -4.054 8.528 1.00 96.19 103 ARG A C 1
ATOM 868 O O . ARG A 1 103 ? 2.052 -3.838 7.893 1.00 96.19 103 ARG A O 1
ATOM 875 N N . ASN A 1 104 ? 0.277 -5.136 8.325 1.00 97.50 104 ASN A N 1
ATOM 876 C CA . ASN A 1 104 ? 0.636 -6.165 7.350 1.00 97.50 104 ASN A CA 1
ATOM 877 C C . ASN A 1 104 ? 0.633 -5.602 5.920 1.00 97.50 104 ASN A C 1
ATOM 879 O O . ASN A 1 104 ? 1.540 -5.878 5.138 1.00 97.50 104 ASN A O 1
ATOM 883 N N . PHE A 1 105 ? -0.344 -4.759 5.582 1.00 97.62 105 PHE A N 1
ATOM 884 C CA . PHE A 1 105 ? -0.363 -4.019 4.320 1.00 97.62 105 PHE A CA 1
ATOM 885 C C . PHE A 1 105 ? 0.856 -3.098 4.150 1.00 97.62 105 PHE A C 1
ATOM 887 O O . PHE A 1 105 ? 1.434 -3.063 3.065 1.00 97.62 105 PHE A O 1
ATOM 894 N N . MET A 1 106 ? 1.292 -2.396 5.200 1.00 97.88 106 MET A N 1
ATOM 895 C CA . MET A 1 106 ? 2.489 -1.548 5.137 1.00 97.88 106 MET A CA 1
ATOM 896 C C . MET A 1 106 ? 3.754 -2.353 4.820 1.00 97.88 106 MET A C 1
ATOM 898 O O . MET A 1 106 ? 4.554 -1.921 3.987 1.00 97.88 106 MET A O 1
ATOM 902 N N . LEU A 1 107 ? 3.906 -3.541 5.414 1.00 97.69 107 LEU A N 1
ATOM 903 C CA . LEU A 1 107 ? 5.020 -4.451 5.120 1.00 97.69 107 LEU A CA 1
ATOM 904 C C . LEU A 1 107 ? 4.987 -4.943 3.666 1.00 97.69 107 LEU A C 1
ATOM 906 O O . LEU A 1 107 ? 6.003 -4.873 2.974 1.00 97.69 107 LEU A O 1
ATOM 910 N N . TYR A 1 108 ? 3.814 -5.357 3.176 1.00 98.00 108 TYR A N 1
ATOM 911 C CA . TYR A 1 108 ? 3.611 -5.713 1.767 1.00 98.00 108 TYR A CA 1
ATOM 912 C C . TYR A 1 108 ? 4.019 -4.572 0.827 1.00 98.00 108 TYR A C 1
ATOM 914 O O . TYR A 1 108 ? 4.759 -4.776 -0.136 1.00 98.00 108 TYR A O 1
ATOM 922 N N . TYR A 1 109 ? 3.570 -3.347 1.116 1.00 97.62 109 TYR A N 1
ATOM 923 C CA . TYR A 1 109 ? 3.866 -2.186 0.279 1.00 97.62 109 TYR A CA 1
ATOM 924 C C . TYR A 1 109 ? 5.371 -1.873 0.277 1.00 97.62 109 TYR A C 1
ATOM 926 O O . TYR A 1 109 ? 5.949 -1.549 -0.763 1.00 97.62 109 TYR A O 1
ATOM 934 N N . GLN A 1 110 ? 6.033 -2.002 1.428 1.00 97.00 110 GLN A N 1
ATOM 935 C CA . GLN A 1 110 ? 7.478 -1.822 1.530 1.00 97.00 110 GLN A CA 1
ATOM 936 C C . GLN A 1 110 ? 8.241 -2.860 0.692 1.00 97.00 110 GLN A C 1
ATOM 938 O O . GLN A 1 110 ? 9.163 -2.486 -0.040 1.00 97.00 110 GLN A O 1
ATOM 943 N N . ALA A 1 111 ? 7.831 -4.132 0.738 1.00 97.69 111 ALA A N 1
ATOM 944 C CA . ALA A 1 111 ? 8.394 -5.186 -0.105 1.00 97.69 111 ALA A CA 1
ATOM 945 C C . ALA A 1 111 ? 8.197 -4.877 -1.599 1.00 97.69 111 ALA A C 1
ATOM 947 O O . ALA A 1 111 ? 9.154 -4.933 -2.373 1.00 97.69 111 ALA A O 1
ATOM 948 N N . LEU A 1 112 ? 6.995 -4.437 -1.992 1.00 97.56 112 LEU A N 1
ATOM 949 C CA . LEU A 1 112 ? 6.688 -4.017 -3.362 1.00 97.56 112 LEU A CA 1
ATOM 950 C C . LEU A 1 112 ? 7.637 -2.915 -3.856 1.00 97.56 112 LEU A C 1
ATOM 952 O O . LEU A 1 112 ? 8.158 -3.011 -4.966 1.00 97.56 112 LEU A O 1
ATOM 956 N N . ILE A 1 113 ? 7.894 -1.879 -3.047 1.00 96.62 113 ILE A N 1
ATOM 957 C CA . ILE A 1 113 ? 8.846 -0.812 -3.403 1.00 96.62 113 ILE A CA 1
ATOM 958 C C . ILE A 1 113 ? 10.257 -1.381 -3.598 1.00 96.62 113 ILE A C 1
ATOM 960 O O . ILE A 1 113 ? 10.936 -1.010 -4.561 1.00 96.62 113 ILE A O 1
ATOM 964 N N . GLY A 1 114 ? 10.697 -2.261 -2.693 1.00 96.75 114 GLY A N 1
ATOM 965 C CA . GLY A 1 114 ? 12.015 -2.894 -2.749 1.00 96.75 114 GLY A CA 1
ATOM 966 C C . GLY A 1 114 ? 12.211 -3.700 -4.032 1.00 96.75 114 GLY A C 1
ATOM 967 O O . GLY A 1 114 ? 13.127 -3.415 -4.809 1.00 96.75 114 GLY A O 1
ATOM 968 N N . PHE A 1 115 ? 11.302 -4.638 -4.304 1.00 97.44 115 PHE A N 1
ATOM 969 C CA . PHE A 1 115 ? 11.337 -5.446 -5.523 1.00 97.44 115 PHE A CA 1
ATOM 970 C C . PHE A 1 115 ? 11.192 -4.594 -6.784 1.00 97.44 115 PHE A C 1
ATOM 972 O O . PHE A 1 115 ? 11.919 -4.805 -7.755 1.00 97.44 115 PHE A O 1
ATOM 979 N N . TYR A 1 116 ? 10.320 -3.580 -6.778 1.00 96.56 116 TYR A N 1
ATOM 980 C CA . TYR A 1 116 ? 10.171 -2.678 -7.921 1.00 96.56 116 TYR A CA 1
ATOM 981 C C . TYR A 1 116 ? 11.498 -1.982 -8.245 1.00 96.56 116 TYR A C 1
ATOM 983 O O . TYR A 1 116 ? 11.916 -1.951 -9.406 1.00 96.56 116 TYR A O 1
ATOM 991 N N . LYS A 1 117 ? 12.201 -1.463 -7.228 1.00 95.56 117 LYS A N 1
ATOM 992 C CA . LYS A 1 117 ? 13.496 -0.803 -7.431 1.00 95.56 117 LYS A CA 1
ATOM 993 C C . LYS A 1 117 ? 14.550 -1.775 -7.962 1.00 95.56 117 LYS A C 1
ATOM 995 O O . LYS A 1 117 ? 15.323 -1.387 -8.842 1.00 95.56 117 LYS A O 1
ATOM 1000 N N . TYR A 1 118 ? 14.564 -3.009 -7.461 1.00 95.81 118 TYR A N 1
ATOM 1001 C CA . TYR A 1 118 ? 15.450 -4.068 -7.941 1.00 95.81 118 TYR A CA 1
ATOM 1002 C C . TYR A 1 118 ? 15.233 -4.342 -9.437 1.00 95.81 118 TYR A C 1
ATOM 1004 O O . TYR A 1 118 ? 16.151 -4.138 -10.235 1.00 95.81 118 TYR A O 1
ATOM 1012 N N . TYR A 1 119 ? 14.007 -4.686 -9.844 1.00 96.06 119 TYR A N 1
ATOM 1013 C CA . TYR A 1 119 ? 13.701 -5.022 -11.240 1.00 96.06 119 TYR A CA 1
ATOM 1014 C C . TYR A 1 119 ? 13.889 -3.843 -12.193 1.00 96.06 119 TYR A C 1
ATOM 1016 O O . TYR A 1 119 ? 14.374 -4.016 -13.312 1.00 96.06 119 TYR A O 1
ATOM 1024 N N . ARG A 1 120 ? 13.572 -2.624 -11.745 1.00 93.50 120 ARG A N 1
ATOM 1025 C CA . ARG A 1 120 ? 13.817 -1.417 -12.537 1.00 93.5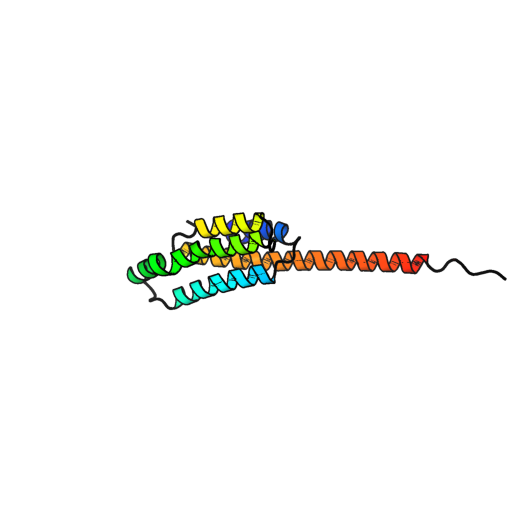0 120 ARG A CA 1
ATOM 1026 C C . ARG A 1 120 ? 15.309 -1.203 -12.804 1.00 93.50 120 ARG A C 1
ATOM 1028 O O . ARG A 1 120 ? 15.693 -0.933 -13.938 1.00 93.50 120 ARG A O 1
ATOM 1035 N N . THR A 1 121 ? 16.144 -1.379 -11.780 1.00 94.31 121 THR A N 1
ATOM 1036 C CA . THR A 1 121 ? 17.603 -1.238 -11.900 1.00 94.31 121 THR A CA 1
ATOM 1037 C C . THR A 1 121 ? 18.192 -2.298 -12.837 1.00 94.31 121 THR A C 1
ATOM 1039 O O . THR A 1 121 ? 19.051 -1.971 -13.655 1.00 94.31 121 THR A O 1
ATOM 1042 N N . MET A 1 122 ? 17.694 -3.539 -12.783 1.00 92.81 122 MET A N 1
ATOM 1043 C CA . MET A 1 122 ? 18.135 -4.613 -13.684 1.00 92.81 122 MET A CA 1
ATOM 1044 C C . MET A 1 122 ? 17.802 -4.309 -15.149 1.00 92.81 122 MET A C 1
ATOM 1046 O O . MET A 1 122 ? 18.689 -4.351 -16.001 1.00 92.81 122 MET A O 1
ATOM 1050 N N . LYS A 1 123 ? 16.571 -3.872 -15.440 1.00 91.19 123 LYS A N 1
ATOM 1051 C CA . LYS A 1 123 ? 16.173 -3.477 -16.802 1.00 91.19 123 LYS A CA 1
ATOM 1052 C C . LYS A 1 123 ? 16.991 -2.313 -17.351 1.00 91.19 123 LYS A C 1
ATOM 1054 O O . LYS A 1 123 ? 17.376 -2.308 -18.519 1.00 91.19 123 LYS A O 1
ATOM 1059 N N . GLU A 1 124 ? 17.278 -1.315 -16.520 1.00 89.81 124 GLU A N 1
ATOM 1060 C CA . GLU A 1 124 ? 18.122 -0.185 -16.916 1.00 89.81 124 GLU A CA 1
ATOM 1061 C C . GLU A 1 124 ? 19.562 -0.618 -17.226 1.00 89.81 124 GLU A C 1
ATOM 1063 O O . GLU A 1 124 ? 20.175 -0.082 -18.154 1.00 89.81 124 GLU A O 1
ATOM 1068 N N . ALA A 1 125 ? 20.106 -1.589 -16.485 1.00 89.81 125 ALA A N 1
ATOM 1069 C CA . ALA A 1 125 ? 21.424 -2.157 -16.753 1.00 89.81 125 ALA A CA 1
ATOM 1070 C C . ALA A 1 125 ? 21.450 -2.923 -18.087 1.00 89.81 125 ALA A C 1
ATOM 1072 O O . ALA A 1 125 ? 22.315 -2.661 -18.925 1.00 89.81 125 ALA A O 1
ATOM 1073 N N . GLU A 1 126 ? 20.462 -3.786 -18.335 1.00 86.94 126 GLU A N 1
ATOM 1074 C CA . GLU A 1 126 ? 20.333 -4.550 -19.584 1.00 86.94 126 GLU A CA 1
ATOM 1075 C C . GLU A 1 126 ? 20.244 -3.639 -20.817 1.00 86.94 126 GLU A C 1
ATOM 1077 O O . GLU A 1 126 ? 20.950 -3.854 -21.809 1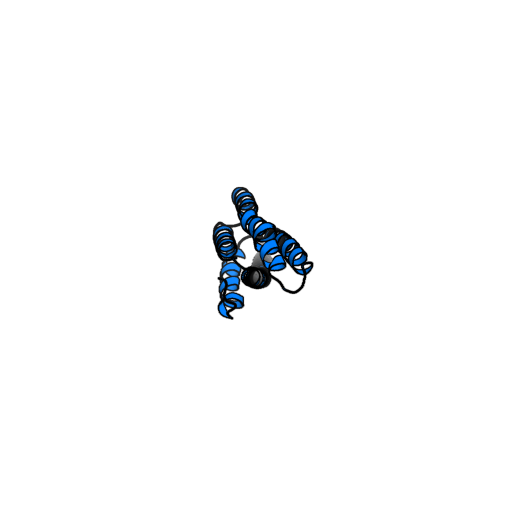.00 86.94 126 GLU A O 1
ATOM 1082 N N . GLN A 1 127 ? 19.437 -2.576 -20.743 1.00 83.00 127 GLN A N 1
ATOM 1083 C CA . GLN A 1 127 ? 19.282 -1.598 -21.825 1.00 83.00 127 GLN A CA 1
ATOM 1084 C C . GLN A 1 127 ? 20.587 -0.845 -22.121 1.00 83.00 127 GLN A C 1
ATOM 1086 O O . GLN A 1 127 ? 20.922 -0.612 -23.287 1.00 83.00 127 GLN A O 1
ATOM 1091 N N . LYS A 1 128 ? 21.357 -0.487 -21.085 1.00 81.62 128 LYS A N 1
ATOM 1092 C CA . LYS A 1 128 ? 22.673 0.153 -21.244 1.00 81.62 128 LYS A CA 1
ATOM 1093 C C . LYS A 1 128 ? 23.686 -0.795 -21.885 1.00 81.62 128 LYS A C 1
ATOM 1095 O O . LYS A 1 128 ? 24.419 -0.372 -22.779 1.00 81.62 128 LYS A O 1
ATOM 1100 N N . SER A 1 129 ? 23.699 -2.071 -21.496 1.00 77.44 129 SER A N 1
ATOM 1101 C CA . SER A 1 129 ? 24.570 -3.085 -22.103 1.00 77.44 129 SER A CA 1
ATOM 1102 C C . SER A 1 129 ? 24.255 -3.317 -23.585 1.00 77.44 129 SER A C 1
ATOM 1104 O O . SER A 1 129 ? 25.180 -3.436 -24.389 1.00 77.44 129 SER A O 1
ATOM 1106 N N . HIS A 1 130 ? 22.976 -3.322 -23.972 1.00 73.00 130 HIS A N 1
ATOM 1107 C CA . HIS A 1 130 ? 22.566 -3.464 -25.374 1.00 73.00 130 HIS A CA 1
ATOM 1108 C C . HIS A 1 130 ? 22.953 -2.240 -26.217 1.00 73.00 130 HIS A C 1
ATOM 1110 O O . HIS A 1 130 ? 23.554 -2.400 -27.282 1.00 73.00 130 HIS A O 1
ATOM 1116 N N . ARG A 1 131 ? 22.717 -1.020 -25.711 1.00 71.06 131 ARG A N 1
ATOM 1117 C CA . ARG A 1 131 ? 23.143 0.225 -26.383 1.00 71.06 131 ARG A CA 1
ATOM 1118 C C . ARG A 1 131 ? 24.664 0.319 -26.525 1.00 71.06 131 ARG A C 1
ATOM 1120 O O . ARG A 1 131 ? 25.157 0.695 -27.583 1.00 71.06 131 ARG A O 1
ATOM 1127 N N . GLY A 1 132 ? 25.417 -0.077 -25.496 1.00 66.44 132 GLY A N 1
ATOM 1128 C CA . GLY A 1 132 ? 26.883 -0.097 -25.535 1.00 66.44 132 GLY A CA 1
ATOM 1129 C C . GLY A 1 132 ? 27.463 -1.107 -26.533 1.00 66.44 132 GLY A C 1
ATOM 1130 O O . GLY A 1 132 ? 28.517 -0.853 -27.114 1.00 66.44 132 GLY A O 1
ATOM 1131 N N . ARG A 1 133 ? 26.775 -2.234 -26.776 1.00 61.06 133 ARG A N 1
ATOM 1132 C CA . ARG A 1 133 ? 27.160 -3.210 -27.810 1.00 61.06 133 ARG A CA 1
ATOM 1133 C C . ARG A 1 133 ? 26.847 -2.704 -29.218 1.00 61.06 133 ARG A C 1
ATOM 1135 O O . ARG A 1 133 ? 27.736 -2.754 -30.061 1.00 61.06 133 ARG A O 1
ATOM 1142 N N . GLN A 1 134 ? 25.654 -2.155 -29.464 1.00 59.16 134 GLN A N 1
ATOM 1143 C CA . GLN A 1 134 ? 25.294 -1.576 -30.772 1.00 59.16 134 GLN A CA 1
ATOM 1144 C C . GLN A 1 134 ? 26.258 -0.458 -31.195 1.00 59.16 134 GLN A C 1
ATOM 1146 O O . GLN A 1 134 ? 26.739 -0.454 -32.324 1.00 59.16 134 GLN A O 1
ATOM 1151 N N . HIS A 1 135 ? 26.650 0.410 -30.260 1.00 54.34 135 HIS A N 1
ATOM 1152 C CA . HIS A 1 135 ? 27.580 1.507 -30.541 1.00 54.34 135 HIS A CA 1
ATOM 1153 C C . HIS A 1 135 ? 29.014 1.042 -30.873 1.00 54.34 135 HIS A C 1
ATOM 1155 O O . HIS A 1 135 ? 29.762 1.766 -31.529 1.00 54.34 135 HIS A O 1
ATOM 1161 N N . ARG A 1 136 ? 29.424 -0.163 -30.439 1.00 53.25 136 ARG A N 1
ATOM 1162 C CA . ARG A 1 136 ? 30.713 -0.768 -30.834 1.00 53.25 136 ARG A CA 1
ATOM 1163 C C . ARG A 1 136 ? 30.655 -1.441 -32.207 1.00 53.25 136 ARG A C 1
ATOM 1165 O O . ARG A 1 136 ? 31.676 -1.459 -32.890 1.00 53.25 136 ARG A O 1
ATOM 1172 N N . TYR A 1 137 ? 29.500 -1.969 -32.617 1.00 51.22 137 TYR A N 1
ATOM 1173 C CA . TYR A 1 137 ? 29.323 -2.554 -33.952 1.00 51.22 137 TYR A CA 1
ATOM 1174 C C . TYR A 1 137 ? 29.327 -1.484 -35.055 1.00 51.22 137 TYR A C 1
ATOM 1176 O O . TYR A 1 137 ? 30.005 -1.674 -36.064 1.00 51.22 137 TYR A O 1
ATOM 1184 N N . ASP A 1 138 ? 28.681 -0.334 -34.829 1.00 54.81 138 ASP A N 1
ATOM 1185 C CA . ASP A 1 138 ? 28.691 0.791 -35.782 1.00 54.81 138 ASP A CA 1
ATOM 1186 C C . ASP A 1 138 ? 30.096 1.398 -35.953 1.00 54.81 138 ASP A C 1
ATOM 1188 O O . ASP A 1 138 ? 30.551 1.648 -37.069 1.00 54.81 138 ASP A O 1
ATOM 1192 N N . ASN A 1 139 ? 30.856 1.538 -34.859 1.00 55.50 139 ASN A N 1
ATOM 1193 C CA . ASN A 1 139 ? 32.219 2.085 -34.920 1.00 55.50 139 ASN A CA 1
ATOM 1194 C C . ASN A 1 139 ? 33.257 1.131 -35.535 1.00 55.50 139 ASN A C 1
ATOM 1196 O O . ASN A 1 139 ? 34.325 1.583 -35.942 1.00 55.50 139 ASN A O 1
ATOM 1200 N N . THR A 1 140 ? 32.981 -0.175 -35.602 1.00 55.56 140 THR A N 1
ATOM 1201 C CA . THR A 1 140 ? 33.899 -1.160 -36.208 1.00 55.56 140 THR A CA 1
ATOM 1202 C C . THR A 1 140 ? 33.625 -1.407 -37.691 1.00 55.56 140 THR A C 1
ATOM 1204 O O . THR A 1 140 ? 34.527 -1.859 -38.390 1.00 55.56 140 THR A O 1
ATOM 1207 N N . HIS A 1 141 ? 32.441 -1.045 -38.202 1.00 54.84 141 HIS A N 1
ATOM 1208 C CA . HIS A 1 141 ? 32.089 -1.180 -39.625 1.00 54.84 141 HIS A CA 1
ATOM 1209 C C . HIS A 1 141 ? 32.149 0.146 -40.415 1.00 54.84 141 HIS A C 1
ATOM 1211 O O . HIS A 1 141 ? 31.954 0.141 -41.629 1.00 54.84 141 HIS A O 1
ATOM 1217 N N . GLY A 1 142 ? 32.478 1.272 -39.766 1.00 49.94 142 GLY A N 1
ATOM 1218 C CA . GLY A 1 142 ? 32.593 2.597 -40.399 1.00 49.94 142 GLY A CA 1
ATOM 1219 C C . GLY A 1 142 ? 33.937 2.929 -41.070 1.00 49.94 142 GLY A C 1
ATOM 1220 O O . GLY A 1 142 ? 34.023 3.928 -41.780 1.00 49.94 142 GLY A O 1
ATOM 1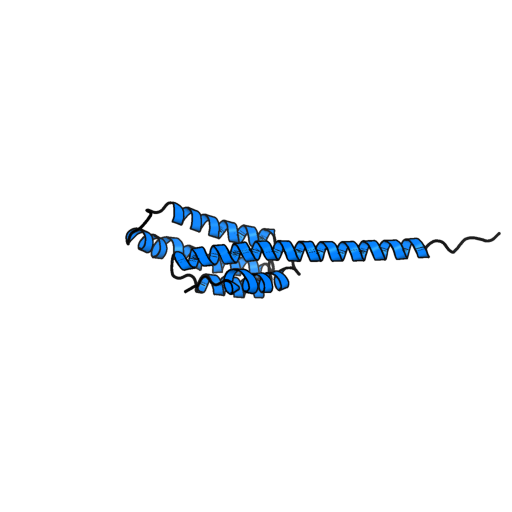221 N N . TYR A 1 143 ? 34.984 2.110 -40.913 1.00 49.84 143 TYR A N 1
ATOM 1222 C CA . TYR A 1 143 ? 36.312 2.366 -41.498 1.00 49.84 143 TYR A CA 1
ATOM 1223 C C . TYR A 1 143 ? 36.684 1.329 -42.566 1.00 49.84 143 TYR A C 1
ATOM 1225 O O . TYR A 1 143 ? 37.581 0.510 -42.391 1.00 49.84 143 TYR A O 1
ATOM 1233 N N . SER A 1 144 ? 35.992 1.355 -43.706 1.00 55.00 144 SER A N 1
ATOM 1234 C CA . SER A 1 144 ? 36.473 0.722 -44.946 1.00 55.00 144 SER A CA 1
ATOM 1235 C C . SER A 1 144 ? 35.863 1.367 -46.189 1.00 55.00 144 SER A C 1
ATOM 1237 O O . SER A 1 144 ? 35.240 0.709 -47.011 1.00 55.00 144 SER A O 1
ATOM 1239 N N . ARG A 1 145 ? 36.071 2.675 -46.366 1.00 51.00 145 ARG A N 1
ATOM 1240 C CA . ARG A 1 145 ? 36.095 3.307 -47.694 1.00 51.00 145 ARG A CA 1
ATOM 1241 C C . ARG A 1 145 ? 37.050 4.491 -47.662 1.00 51.00 145 ARG A C 1
ATOM 1243 O O . ARG A 1 145 ? 36.839 5.421 -46.897 1.00 51.00 145 ARG A O 1
ATOM 1250 N N . GLY A 1 146 ? 38.084 4.445 -48.500 1.00 49.81 146 GLY A N 1
ATOM 1251 C CA . GLY A 1 146 ? 38.939 5.611 -48.733 1.00 49.81 146 GLY A CA 1
ATOM 1252 C C . GLY A 1 146 ? 40.411 5.352 -49.032 1.00 49.81 146 GLY A C 1
ATOM 1253 O O . GLY A 1 146 ? 41.169 6.305 -49.093 1.00 49.81 146 GLY A O 1
ATOM 1254 N N . GLY A 1 147 ? 40.847 4.109 -49.244 1.00 52.94 147 GLY A N 1
ATOM 1255 C CA . GLY A 1 147 ? 42.087 3.864 -49.974 1.00 52.94 147 GLY A CA 1
ATOM 1256 C C . GLY A 1 147 ? 41.794 3.829 -51.470 1.00 52.94 147 GLY A C 1
ATOM 1257 O O . GLY A 1 147 ? 41.205 2.850 -51.925 1.00 52.94 147 GLY A O 1
ATOM 1258 N N . ARG A 1 148 ? 42.188 4.869 -52.217 1.00 49.16 148 ARG A N 1
ATOM 1259 C CA . ARG A 1 148 ? 42.829 4.769 -53.544 1.00 49.16 148 ARG A CA 1
ATOM 1260 C C . ARG A 1 148 ? 43.017 6.144 -54.199 1.00 49.16 148 ARG A C 1
ATOM 1262 O O . ARG A 1 148 ? 42.034 6.762 -54.586 1.00 49.16 148 ARG A O 1
ATOM 1269 N N . ARG A 1 149 ? 44.304 6.389 -54.472 1.00 45.22 149 ARG A N 1
ATOM 1270 C CA . ARG A 1 149 ? 44.916 7.172 -55.557 1.00 45.22 149 ARG A CA 1
ATOM 1271 C C . ARG A 1 149 ? 44.914 8.684 -55.414 1.00 45.22 149 ARG A C 1
ATOM 1273 O O . ARG A 1 149 ? 43.831 9.289 -55.477 1.00 45.22 149 ARG A O 1
#

Radius of gyration: 22.66 Å; chains: 1; bounding box: 59×26×80 Å

pLDDT: mean 87.86, std 13.7, range [45.22, 98.0]